Protein AF-A0AB73PUP0-F1 (afdb_monomer_lite)

Structure (mmCIF, N/CA/C/O backbone):
data_AF-A0AB73PUP0-F1
#
_entry.id   AF-A0AB73PUP0-F1
#
loop_
_atom_site.group_PDB
_atom_site.id
_atom_site.type_symbol
_atom_site.label_atom_id
_atom_site.label_alt_id
_atom_site.label_comp_id
_atom_site.label_asym_id
_atom_site.label_entity_id
_atom_site.label_seq_id
_atom_site.pdbx_PDB_ins_code
_atom_site.Cartn_x
_atom_site.Cartn_y
_atom_site.Cartn_z
_atom_site.occupancy
_atom_site.B_iso_or_equiv
_atom_site.auth_seq_id
_atom_site.auth_comp_id
_atom_site.auth_asym_id
_atom_site.auth_atom_id
_atom_site.pdbx_PDB_model_num
ATOM 1 N N . MET A 1 1 ? -37.929 15.050 7.423 1.00 38.06 1 MET A N 1
ATOM 2 C CA . MET A 1 1 ? -36.782 14.139 7.225 1.00 38.06 1 MET A CA 1
ATOM 3 C C . MET A 1 1 ? -35.508 14.899 7.558 1.00 38.06 1 MET A C 1
ATOM 5 O O . MET A 1 1 ? -35.166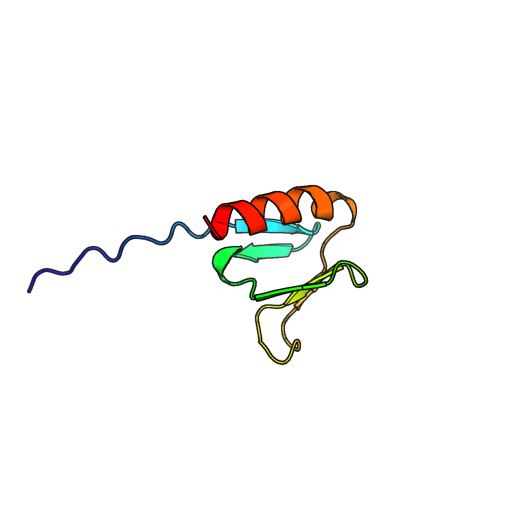 15.821 6.833 1.00 38.06 1 MET A O 1
ATOM 9 N N . LYS A 1 2 ? -34.856 14.599 8.689 1.00 37.84 2 LYS A N 1
ATOM 10 C CA . LYS A 1 2 ? -33.526 15.150 8.981 1.00 37.84 2 LYS A CA 1
ATOM 11 C C . LYS A 1 2 ? -32.531 14.382 8.115 1.00 37.84 2 LYS A C 1
ATOM 13 O O . LYS A 1 2 ? -32.253 13.224 8.408 1.00 37.84 2 LYS A O 1
ATOM 18 N N . LEU A 1 3 ? -32.044 15.011 7.048 1.00 44.72 3 LEU A N 1
ATOM 19 C CA . LEU A 1 3 ? -30.794 14.609 6.410 1.00 44.72 3 LEU A CA 1
ATOM 20 C C . LEU A 1 3 ? -29.723 14.767 7.494 1.00 44.72 3 LEU A C 1
ATOM 22 O O . LEU A 1 3 ? -29.270 15.878 7.758 1.00 44.72 3 LEU A O 1
ATOM 26 N N . LYS A 1 4 ? -29.426 13.677 8.218 1.00 50.84 4 LYS A N 1
ATOM 27 C CA . LYS A 1 4 ? -28.212 13.583 9.029 1.00 50.84 4 LYS A CA 1
ATOM 28 C C . LYS A 1 4 ? -27.100 13.958 8.064 1.00 50.84 4 LYS A C 1
ATOM 30 O O . LYS A 1 4 ? -26.916 13.249 7.080 1.00 50.84 4 LYS A O 1
ATOM 35 N N . GLN A 1 5 ? -26.461 15.100 8.301 1.00 47.97 5 GLN A N 1
ATOM 36 C CA . GLN A 1 5 ? -25.174 15.417 7.708 1.00 47.97 5 GLN A CA 1
ATOM 37 C C . GLN A 1 5 ? -24.321 14.185 7.982 1.00 47.97 5 GLN A C 1
ATOM 39 O O . GLN A 1 5 ? -23.998 13.902 9.134 1.00 47.97 5 GLN A O 1
ATOM 44 N N . SER A 1 6 ? -24.151 13.357 6.955 1.00 49.91 6 SER A N 1
ATOM 45 C CA . SER A 1 6 ? -23.248 12.224 6.973 1.00 49.91 6 SER A CA 1
ATOM 46 C C . SER A 1 6 ? -21.918 12.820 7.372 1.00 49.91 6 SER A C 1
ATOM 48 O O . SER A 1 6 ? -21.418 13.672 6.639 1.00 49.91 6 SER A O 1
ATOM 50 N N . GLU A 1 7 ? -21.460 12.478 8.575 1.00 51.88 7 GLU A N 1
ATOM 51 C CA . GLU A 1 7 ? -20.145 12.834 9.086 1.00 51.88 7 GLU A CA 1
ATOM 52 C C . GLU A 1 7 ? -19.175 12.639 7.927 1.00 51.88 7 GLU A C 1
ATOM 54 O O . GLU A 1 7 ? -19.012 11.526 7.427 1.00 51.88 7 GLU A O 1
ATOM 59 N N .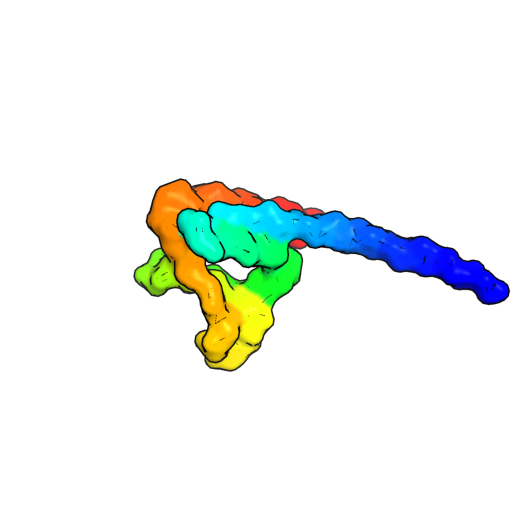 GLU A 1 8 ? -18.681 13.750 7.382 1.00 53.47 8 GLU A N 1
ATOM 60 C CA . GLU A 1 8 ? -17.745 13.727 6.275 1.00 53.47 8 GLU A CA 1
ATOM 61 C C . GLU A 1 8 ? -16.515 13.009 6.817 1.00 53.47 8 GLU A C 1
ATOM 63 O O . GLU A 1 8 ? -15.726 13.602 7.553 1.00 53.47 8 GLU A O 1
ATOM 68 N N . GLU A 1 9 ? -16.376 11.715 6.516 1.00 56.81 9 GLU A N 1
ATOM 69 C CA . GLU A 1 9 ? -15.110 11.014 6.661 1.00 56.81 9 GLU A CA 1
ATOM 70 C C . GLU A 1 9 ? -14.109 11.828 5.845 1.00 56.81 9 GLU A C 1
ATOM 72 O O . GLU A 1 9 ? -14.075 11.753 4.614 1.00 56.81 9 GLU A O 1
ATOM 77 N N . GLN A 1 10 ? -13.358 12.700 6.520 1.00 60.94 10 GLN A N 1
ATOM 78 C CA . GLN A 1 10 ? -12.351 13.526 5.882 1.00 60.94 10 GLN A CA 1
ATOM 79 C C . GLN A 1 10 ? -11.315 12.574 5.309 1.00 60.94 10 GLN A C 1
ATOM 81 O O . GLN A 1 10 ? -10.447 12.062 6.012 1.00 60.94 10 GLN A O 1
ATOM 86 N N . SER A 1 11 ? -11.462 12.283 4.021 1.00 66.31 11 SER A N 1
ATOM 87 C CA . SER A 1 11 ? -10.652 11.286 3.354 1.00 66.31 11 SER A CA 1
ATOM 88 C C . SER A 1 11 ? -9.220 11.801 3.291 1.00 66.31 11 SER A C 1
ATOM 90 O O . SER A 1 11 ? -8.910 12.754 2.567 1.00 66.31 11 SER A O 1
ATOM 92 N N . ILE A 1 12 ? -8.335 11.199 4.084 1.00 84.44 12 ILE A N 1
ATOM 93 C CA . ILE A 1 12 ? -6.939 11.612 4.131 1.00 84.44 12 ILE A CA 1
ATOM 94 C C . ILE A 1 12 ? -6.257 11.061 2.881 1.00 84.44 12 ILE A C 1
ATOM 96 O O . ILE A 1 12 ? -6.009 9.860 2.753 1.00 84.44 12 ILE A O 1
ATOM 100 N N . PHE A 1 13 ? -5.926 11.948 1.942 1.00 91.00 13 PHE A N 1
ATOM 101 C CA . PHE A 1 13 ? -5.099 11.594 0.794 1.00 91.00 13 PHE A CA 1
ATOM 102 C C . PHE A 1 13 ? -3.618 11.619 1.170 1.00 91.00 13 PHE A C 1
ATOM 104 O O . PHE A 1 13 ? -3.068 12.638 1.589 1.00 91.00 13 PHE A O 1
ATOM 111 N N . PHE A 1 14 ? -2.931 10.501 0.949 1.00 93.56 14 PHE A N 1
ATOM 112 C CA . PHE A 1 14 ? -1.496 10.375 1.163 1.00 93.56 14 PHE A CA 1
ATOM 113 C C . PHE A 1 14 ? -0.763 10.113 -0.153 1.00 93.56 14 PHE A C 1
ATOM 115 O O . PHE A 1 14 ? -1.007 9.126 -0.846 1.00 93.56 14 PHE A O 1
ATOM 122 N N . ARG A 1 15 ? 0.211 10.966 -0.488 1.00 96.31 15 ARG A N 1
ATOM 123 C CA . ARG A 1 15 ? 1.091 10.754 -1.648 1.00 96.31 15 ARG A CA 1
ATOM 124 C C . ARG A 1 15 ? 2.132 9.670 -1.349 1.00 96.31 15 ARG A C 1
ATOM 126 O O . ARG A 1 15 ? 3.218 9.966 -0.834 1.00 96.31 15 ARG A O 1
ATOM 133 N N . CYS A 1 16 ? 1.802 8.420 -1.675 1.00 95.56 16 CYS A N 1
ATOM 134 C CA . CYS A 1 16 ? 2.630 7.243 -1.397 1.00 95.56 16 CYS A CA 1
ATOM 135 C C . CYS A 1 16 ? 3.788 7.049 -2.391 1.00 95.56 16 CYS A C 1
ATOM 137 O O . CYS A 1 16 ? 4.804 6.445 -2.043 1.00 95.56 16 CYS A O 1
ATOM 139 N N . HIS A 1 17 ? 3.683 7.596 -3.605 1.00 96.44 17 HIS A N 1
ATOM 140 C CA . HIS A 1 17 ? 4.695 7.494 -4.658 1.00 96.44 17 HIS A CA 1
ATOM 141 C C . HIS A 1 17 ? 4.768 8.794 -5.477 1.00 96.44 17 HIS A C 1
ATOM 143 O O . HIS A 1 17 ? 3.915 9.670 -5.353 1.00 96.44 17 HIS A O 1
ATOM 149 N N . LYS A 1 18 ? 5.794 8.967 -6.326 1.00 94.19 18 LYS A N 1
ATOM 150 C CA . LYS A 1 18 ? 5.917 10.192 -7.143 1.00 94.19 18 LYS A CA 1
ATOM 151 C C . LYS A 1 18 ? 4.709 10.404 -8.066 1.00 94.19 18 LYS A C 1
ATOM 153 O O . LYS A 1 18 ? 4.303 11.548 -8.242 1.00 94.19 18 LYS A O 1
ATOM 158 N N . SER A 1 19 ? 4.124 9.318 -8.566 1.00 95.62 19 SER A N 1
ATOM 159 C CA . SER A 1 19 ? 3.005 9.338 -9.517 1.00 95.62 19 SER A CA 1
ATOM 160 C C . SER A 1 19 ? 1.653 8.979 -8.898 1.00 95.62 19 SER A C 1
ATOM 162 O O . SER A 1 19 ? 0.671 8.952 -9.624 1.00 95.62 19 SER A O 1
ATOM 164 N N . TYR A 1 20 ? 1.593 8.677 -7.594 1.00 95.38 20 TYR A N 1
ATOM 165 C CA . TYR A 1 20 ? 0.385 8.122 -6.981 1.00 95.38 20 TYR A CA 1
ATOM 166 C C . TYR A 1 20 ? 0.081 8.739 -5.615 1.00 95.38 20 TYR A C 1
ATOM 168 O O . TYR A 1 20 ? 0.983 8.957 -4.794 1.00 95.38 20 TYR A O 1
ATOM 176 N N . SER A 1 21 ? -1.211 8.952 -5.380 1.00 95.00 21 SER A N 1
ATOM 177 C CA . SER A 1 21 ? -1.809 9.310 -4.097 1.00 95.00 21 SER A CA 1
ATOM 178 C C . SER A 1 21 ? -2.921 8.318 -3.786 1.00 95.00 21 SER A C 1
ATOM 180 O O . SER A 1 21 ? -3.613 7.871 -4.695 1.00 95.00 21 SER A O 1
ATOM 182 N N . ILE A 1 22 ? -3.070 7.968 -2.513 1.00 94.69 22 ILE A N 1
ATOM 183 C CA . ILE A 1 22 ? -4.021 6.957 -2.043 1.00 94.69 22 ILE A CA 1
ATOM 184 C C . ILE A 1 22 ? -4.929 7.571 -0.983 1.00 94.69 22 ILE A C 1
ATOM 186 O O . ILE A 1 22 ? -4.469 8.413 -0.209 1.00 94.69 22 ILE A O 1
ATOM 190 N N . GLN A 1 23 ? -6.186 7.140 -0.932 1.00 93.31 23 GLN A N 1
ATOM 191 C CA . GLN A 1 23 ? -7.046 7.379 0.227 1.00 93.31 23 GLN A CA 1
ATOM 192 C C . GLN A 1 23 ? -6.645 6.394 1.316 1.00 93.31 23 GLN A C 1
ATOM 194 O O . GLN A 1 23 ? -6.666 5.184 1.089 1.00 93.31 23 GLN A O 1
ATOM 199 N N . VAL A 1 24 ? -6.230 6.912 2.468 1.00 91.44 24 VAL A N 1
ATOM 200 C CA . VAL A 1 24 ? -5.709 6.098 3.575 1.00 91.44 24 VAL A CA 1
ATOM 201 C C . VAL A 1 24 ? -6.791 5.160 4.107 1.00 91.44 24 VAL A C 1
ATOM 203 O O . VAL A 1 24 ? -6.509 3.979 4.284 1.00 91.44 24 VAL A O 1
ATOM 206 N N . ASN A 1 25 ? -8.019 5.658 4.248 1.00 90.56 25 ASN A N 1
ATOM 207 C CA . ASN A 1 25 ? -9.163 4.937 4.811 1.00 90.56 25 ASN A CA 1
ATOM 208 C C . ASN A 1 25 ? -9.530 3.685 3.988 1.00 90.56 25 ASN A C 1
ATOM 210 O O . ASN A 1 25 ? -10.050 2.708 4.516 1.00 90.56 25 ASN A O 1
ATOM 214 N N . ASN A 1 26 ? -9.204 3.678 2.690 1.00 9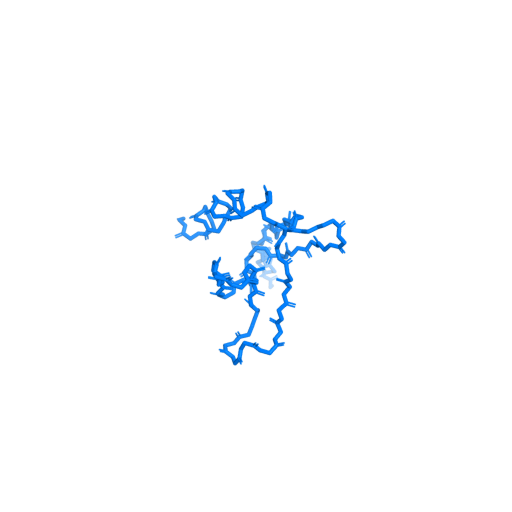1.88 26 ASN A N 1
ATOM 215 C CA . ASN A 1 26 ? -9.477 2.546 1.800 1.00 91.88 26 ASN A CA 1
ATOM 216 C C . ASN A 1 26 ? -8.363 1.486 1.823 1.00 91.88 26 ASN A C 1
ATOM 218 O O . ASN A 1 26 ? -8.493 0.438 1.189 1.00 91.88 26 ASN A O 1
ATOM 222 N N . VAL A 1 27 ? -7.233 1.749 2.490 1.00 93.38 27 VAL A N 1
ATOM 223 C CA . VAL A 1 27 ? -6.116 0.802 2.546 1.00 93.38 27 VAL A CA 1
ATOM 224 C C . VAL A 1 27 ? -6.477 -0.350 3.474 1.00 93.38 27 VAL A C 1
ATOM 226 O O . VAL A 1 27 ? -6.531 -0.200 4.693 1.00 93.38 27 VAL A O 1
ATOM 229 N N . LYS A 1 28 ? -6.620 -1.544 2.901 1.00 94.12 28 LYS A N 1
ATOM 230 C CA . LYS A 1 28 ? -6.876 -2.764 3.670 1.00 94.12 28 LYS A CA 1
ATOM 231 C C . LYS A 1 28 ? -5.601 -3.353 4.254 1.00 94.12 28 LYS A C 1
ATOM 233 O O . LYS A 1 28 ? -5.547 -3.726 5.426 1.00 94.12 28 LYS A O 1
ATOM 238 N N . TYR A 1 29 ? -4.553 -3.422 3.436 1.00 94.44 29 TYR A N 1
ATOM 239 C CA . TYR A 1 29 ? -3.302 -4.074 3.805 1.00 94.44 29 TYR A CA 1
ATOM 240 C C . TYR A 1 29 ? -2.091 -3.366 3.198 1.00 94.44 29 TYR A C 1
ATOM 242 O O . TYR A 1 29 ? -2.127 -2.885 2.068 1.00 94.44 29 TYR A O 1
ATOM 250 N N . TYR A 1 30 ? -0.991 -3.331 3.946 1.00 95.12 30 TYR A N 1
ATOM 251 C CA . TYR A 1 30 ? 0.304 -2.863 3.464 1.00 95.12 30 TYR A CA 1
ATOM 252 C C . TYR A 1 30 ? 1.331 -3.989 3.582 1.00 95.12 30 TYR A C 1
ATOM 254 O O . TYR A 1 30 ? 1.576 -4.490 4.680 1.00 95.12 30 TYR A O 1
ATOM 262 N N . ASP A 1 31 ? 1.959 -4.337 2.460 1.00 95.06 31 ASP A N 1
ATOM 263 C CA . ASP A 1 31 ? 3.055 -5.298 2.391 1.00 95.06 31 ASP A CA 1
ATOM 264 C C . ASP A 1 31 ? 4.408 -4.560 2.422 1.00 95.06 31 ASP A C 1
ATOM 266 O O . ASP A 1 31 ? 4.765 -3.870 1.454 1.00 95.06 31 ASP A O 1
ATOM 270 N N . PRO A 1 32 ? 5.183 -4.677 3.516 1.00 91.94 32 PRO A N 1
ATOM 271 C CA . PRO A 1 32 ? 6.472 -4.013 3.649 1.00 91.94 32 PRO A CA 1
ATOM 272 C C . PRO A 1 32 ? 7.592 -4.653 2.825 1.00 91.94 32 PRO A C 1
ATOM 274 O O . PRO A 1 32 ? 8.584 -3.972 2.581 1.00 91.94 32 PRO A O 1
ATOM 277 N N . ASN A 1 33 ? 7.450 -5.910 2.397 1.00 94.56 33 ASN A N 1
ATOM 278 C CA . ASN A 1 33 ? 8.459 -6.603 1.596 1.00 94.56 33 ASN A CA 1
ATOM 279 C C . ASN A 1 33 ? 8.357 -6.189 0.126 1.00 94.56 33 ASN A C 1
ATOM 281 O O . ASN A 1 33 ? 9.368 -5.996 -0.542 1.00 94.56 33 ASN A O 1
ATOM 285 N N . LEU A 1 34 ? 7.127 -6.010 -0.363 1.00 96.12 34 LEU A N 1
ATOM 286 C CA . LEU A 1 34 ? 6.857 -5.606 -1.746 1.00 96.12 34 LEU A CA 1
ATOM 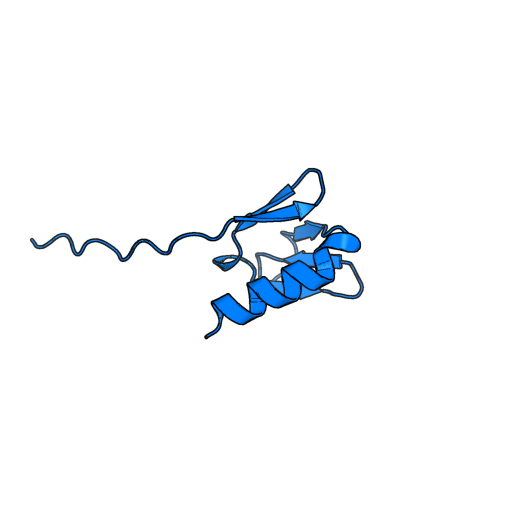287 C C . LEU A 1 34 ? 6.671 -4.095 -1.921 1.00 96.12 34 LEU A C 1
ATOM 289 O O . LEU A 1 34 ? 6.550 -3.620 -3.049 1.00 96.12 34 LEU A O 1
ATOM 293 N N . PHE A 1 35 ? 6.622 -3.341 -0.820 1.00 96.38 35 PHE A N 1
ATOM 294 C CA . PHE A 1 35 ? 6.297 -1.916 -0.802 1.00 96.38 35 PHE A CA 1
ATOM 295 C C . PHE A 1 35 ? 4.986 -1.602 -1.539 1.00 96.38 35 PHE A C 1
ATOM 297 O O . PHE A 1 35 ? 4.925 -0.678 -2.350 1.00 96.38 35 PHE A O 1
ATOM 304 N N . LYS A 1 36 ? 3.925 -2.362 -1.253 1.00 97.62 36 LYS A N 1
ATOM 305 C CA . LYS A 1 36 ? 2.605 -2.207 -1.886 1.00 97.62 36 LYS A CA 1
ATOM 306 C C . LYS A 1 36 ? 1.510 -2.017 -0.850 1.00 97.62 36 LYS A C 1
ATOM 308 O O . LYS A 1 36 ? 1.500 -2.695 0.173 1.00 97.62 36 LYS A O 1
ATOM 313 N N . VAL A 1 37 ? 0.587 -1.106 -1.134 1.00 96.88 37 VAL A N 1
ATOM 314 C CA . VAL A 1 37 ? -0.705 -1.019 -0.440 1.00 96.88 37 VAL A CA 1
ATOM 315 C C . VAL A 1 37 ? -1.772 -1.682 -1.294 1.00 96.88 37 VAL A C 1
ATOM 317 O O . VAL A 1 37 ? -1.763 -1.501 -2.510 1.00 96.88 37 VAL A O 1
ATOM 320 N N . TYR A 1 38 ? -2.663 -2.431 -0.657 1.00 97.38 38 TYR A N 1
ATOM 321 C CA . TYR A 1 38 ? -3.766 -3.150 -1.283 1.00 97.38 38 TYR A CA 1
ATOM 322 C C . TYR A 1 38 ? -5.097 -2.582 -0.79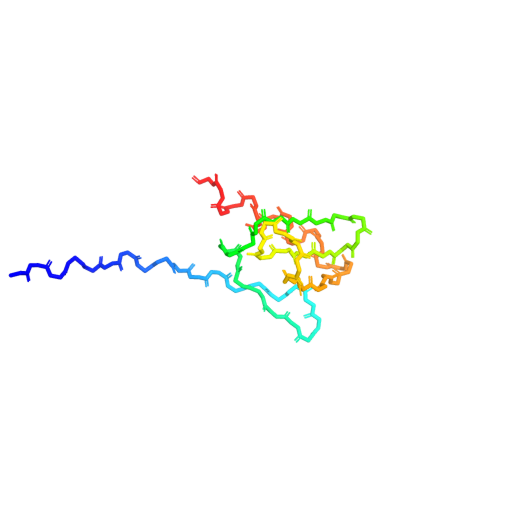8 1.00 97.38 38 TYR A C 1
ATOM 324 O O . TYR A 1 38 ? -5.233 -2.215 0.376 1.00 97.38 38 TYR A O 1
ATOM 332 N N . PHE A 1 39 ? -6.057 -2.514 -1.715 1.00 95.25 39 PHE A N 1
ATOM 333 C CA . PHE A 1 39 ? -7.382 -1.927 -1.492 1.00 95.25 39 PHE A CA 1
ATOM 334 C C . PHE A 1 39 ? -8.503 -2.977 -1.500 1.00 95.25 39 PHE A C 1
ATOM 336 O O . PHE A 1 39 ? -9.641 -2.681 -1.149 1.00 95.25 39 PHE A O 1
ATOM 343 N N . ASP A 1 40 ? -8.179 -4.215 -1.860 1.00 94.88 40 ASP A N 1
ATOM 344 C CA . ASP A 1 40 ? -9.067 -5.370 -1.908 1.00 94.88 40 ASP A CA 1
ATOM 345 C C . ASP A 1 40 ? -8.509 -6.540 -1.079 1.00 94.88 40 ASP A C 1
ATOM 347 O O . ASP A 1 40 ? -7.315 -6.594 -0.770 1.00 94.88 40 ASP A O 1
ATOM 351 N N . ASP A 1 41 ? -9.385 -7.469 -0.683 1.00 92.94 41 ASP A N 1
ATOM 352 C CA . ASP A 1 41 ? -8.994 -8.622 0.148 1.00 92.94 41 ASP A CA 1
ATOM 353 C C . ASP A 1 41 ? -8.189 -9.651 -0.663 1.00 92.94 41 ASP A C 1
ATOM 355 O O . ASP A 1 41 ? -7.249 -10.257 -0.145 1.00 92.94 41 ASP A O 1
ATOM 359 N N . ASP A 1 42 ? -8.494 -9.763 -1.961 1.00 95.06 42 ASP A N 1
ATOM 360 C CA . ASP A 1 42 ? -7.841 -10.664 -2.919 1.00 95.06 42 ASP A CA 1
ATOM 361 C C . ASP A 1 42 ? -6.483 -10.147 -3.427 1.00 95.06 42 ASP A C 1
ATOM 363 O O . ASP A 1 42 ? -5.801 -10.825 -4.205 1.00 95.06 42 ASP A O 1
ATOM 367 N N . LYS A 1 43 ? -6.061 -8.957 -2.971 1.00 92.50 43 LYS A N 1
ATOM 368 C CA . LYS A 1 43 ? -4.771 -8.318 -3.281 1.00 92.50 43 LYS A CA 1
ATOM 369 C C . LYS A 1 43 ? -4.516 -8.084 -4.782 1.00 92.50 43 LYS A C 1
ATOM 371 O O . LYS A 1 43 ? -3.358 -8.039 -5.208 1.00 92.50 43 LYS A O 1
ATOM 376 N N . GLN A 1 44 ? -5.558 -7.905 -5.588 1.00 94.69 44 GLN A N 1
ATOM 377 C CA . GLN A 1 44 ? -5.459 -7.604 -7.020 1.00 94.69 44 GLN A CA 1
ATOM 378 C C . GLN A 1 44 ? -5.302 -6.104 -7.285 1.00 94.69 44 GLN A C 1
ATOM 380 O O . GLN A 1 44 ? -4.606 -5.700 -8.218 1.00 94.69 44 GLN A O 1
ATOM 385 N N . ILE A 1 45 ? -5.909 -5.261 -6.448 1.00 95.69 45 ILE A N 1
ATOM 386 C CA . ILE A 1 45 ? -5.905 -3.808 -6.600 1.00 95.69 45 ILE A CA 1
ATOM 387 C C . ILE A 1 45 ? -4.874 -3.224 -5.643 1.00 95.69 45 ILE A C 1
ATOM 389 O O . ILE A 1 45 ? -5.080 -3.145 -4.430 1.00 95.69 45 ILE A O 1
ATOM 393 N N . PHE A 1 46 ? -3.747 -2.777 -6.198 1.00 96.75 46 PHE A N 1
ATOM 394 C CA . PHE A 1 46 ? -2.641 -2.259 -5.404 1.00 96.75 46 PHE A CA 1
ATOM 395 C C . PHE A 1 46 ? -2.023 -0.983 -5.965 1.00 96.75 46 PHE A C 1
ATOM 397 O O . PHE A 1 46 ? -2.090 -0.688 -7.157 1.00 96.75 46 PHE A O 1
ATOM 404 N N . CYS A 1 47 ? -1.332 -0.256 -5.088 1.00 97.06 47 CYS A N 1
ATOM 405 C CA . CYS A 1 47 ? -0.473 0.859 -5.460 1.00 97.06 47 CYS A CA 1
ATOM 406 C C . CYS A 1 47 ? 0.942 0.659 -4.891 1.00 97.06 47 CYS A C 1
ATOM 408 O O . CYS A 1 47 ? 1.089 0.323 -3.709 1.00 97.06 47 CYS A O 1
ATOM 410 N N . PRO A 1 48 ? 2.008 0.889 -5.683 1.00 97.38 48 PRO A N 1
ATOM 411 C CA . PRO A 1 48 ? 3.366 0.882 -5.160 1.00 97.38 48 PRO A CA 1
ATOM 412 C C . PRO A 1 48 ? 3.607 2.075 -4.227 1.00 97.38 48 PRO A C 1
ATOM 414 O O . PRO A 1 48 ? 3.044 3.164 -4.384 1.00 97.38 48 PRO A O 1
ATOM 417 N N . VAL A 1 49 ? 4.501 1.880 -3.267 1.00 97.69 49 VAL A N 1
ATOM 418 C CA . VAL A 1 49 ? 4.927 2.873 -2.284 1.00 97.69 49 VAL A CA 1
ATOM 419 C C . VAL A 1 49 ? 6.409 3.135 -2.495 1.00 97.69 49 VAL A C 1
ATOM 421 O O . VAL A 1 49 ? 7.224 2.218 -2.525 1.00 97.69 49 VAL A O 1
ATOM 424 N N . ALA A 1 50 ? 6.795 4.404 -2.622 1.00 97.56 50 ALA A N 1
ATOM 425 C CA . ALA A 1 50 ? 8.211 4.744 -2.677 1.00 97.56 50 ALA A CA 1
ATOM 426 C C . ALA A 1 50 ? 8.879 4.398 -1.336 1.00 97.56 50 ALA A C 1
ATOM 428 O O . ALA A 1 50 ? 8.350 4.757 -0.285 1.00 97.56 50 ALA A O 1
ATOM 429 N N . VAL A 1 51 ? 10.082 3.818 -1.356 1.00 95.69 51 VAL A N 1
ATOM 430 C CA . VAL A 1 51 ? 10.836 3.452 -0.135 1.00 95.69 51 VAL A CA 1
ATOM 431 C C . VAL A 1 51 ? 10.911 4.621 0.860 1.00 95.69 51 VAL A C 1
ATOM 433 O O . VAL A 1 51 ? 10.586 4.478 2.038 1.00 95.69 51 VAL A O 1
ATOM 436 N N . ARG A 1 52 ? 11.205 5.834 0.368 1.00 95.94 52 ARG A N 1
ATOM 437 C CA . ARG A 1 52 ? 11.252 7.072 1.175 1.00 95.94 52 ARG A CA 1
ATOM 438 C C . ARG A 1 52 ? 9.934 7.440 1.876 1.00 95.94 52 ARG A C 1
ATOM 440 O O . ARG A 1 52 ? 9.938 8.220 2.824 1.00 95.94 52 ARG A O 1
ATOM 447 N N . LYS A 1 53 ? 8.798 6.922 1.404 1.00 96.19 53 LYS A N 1
ATOM 448 C CA . LYS A 1 53 ? 7.456 7.189 1.939 1.00 96.19 53 LYS A CA 1
ATOM 449 C C . LYS A 1 53 ? 6.993 6.154 2.958 1.00 96.19 53 LYS A C 1
ATOM 451 O O . LYS A 1 53 ? 6.075 6.454 3.712 1.00 96.19 53 LYS A O 1
ATOM 456 N N . VAL A 1 54 ? 7.658 5.004 3.068 1.00 94.62 54 VAL A N 1
ATOM 457 C CA . VAL A 1 54 ? 7.265 3.895 3.957 1.00 94.62 54 VAL A CA 1
ATOM 458 C C . VAL A 1 54 ? 7.125 4.330 5.416 1.00 94.62 54 VAL A C 1
ATOM 460 O O . VAL A 1 54 ? 6.125 4.028 6.064 1.00 94.62 54 VAL A O 1
ATOM 463 N N . ARG A 1 55 ? 8.100 5.084 5.944 1.00 94.56 55 ARG A N 1
ATOM 464 C CA . ARG A 1 55 ? 8.052 5.564 7.337 1.00 94.56 55 ARG A CA 1
ATOM 465 C C . ARG A 1 55 ? 6.868 6.500 7.583 1.00 94.56 55 ARG A C 1
ATOM 467 O O . ARG A 1 55 ? 6.281 6.452 8.658 1.00 94.56 55 ARG A O 1
ATOM 474 N N . GLN A 1 56 ? 6.532 7.346 6.608 1.00 94.50 56 GLN A N 1
ATOM 475 C CA . GLN A 1 56 ? 5.381 8.248 6.699 1.00 94.50 56 GLN A CA 1
ATOM 476 C C . GLN A 1 56 ? 4.078 7.450 6.603 1.00 94.50 56 GLN A C 1
ATOM 478 O O . GLN A 1 56 ? 3.238 7.590 7.480 1.00 94.50 56 GLN A O 1
ATOM 483 N N . LEU A 1 57 ? 3.964 6.540 5.630 1.00 94.12 57 LEU A N 1
ATOM 484 C CA . LEU A 1 57 ? 2.794 5.681 5.442 1.00 94.12 57 LEU A CA 1
ATOM 485 C C . LEU A 1 57 ? 2.421 4.928 6.727 1.00 94.12 57 LEU A C 1
ATOM 487 O O . LEU A 1 57 ? 1.271 4.965 7.145 1.00 94.12 57 LEU A O 1
ATOM 491 N N . LYS A 1 58 ? 3.401 4.311 7.402 1.00 92.19 58 LYS A N 1
ATOM 492 C CA . LYS A 1 58 ? 3.170 3.598 8.671 1.00 92.19 58 LYS A CA 1
ATOM 493 C C . LYS A 1 58 ? 2.609 4.491 9.781 1.00 92.19 58 LYS A C 1
ATOM 495 O O . LYS A 1 58 ? 1.910 3.981 10.646 1.00 92.19 58 LYS A O 1
ATOM 500 N N . LYS A 1 59 ? 2.933 5.789 9.793 1.00 91.81 59 LYS A N 1
ATOM 501 C CA . LYS A 1 59 ? 2.349 6.736 10.753 1.00 91.81 59 LYS A CA 1
ATOM 502 C C . LYS A 1 59 ? 0.896 7.017 10.397 1.00 91.81 59 LYS A C 1
ATOM 504 O O . LYS A 1 59 ? 0.040 6.887 11.259 1.00 91.81 59 LYS A O 1
ATOM 509 N N . VAL A 1 60 ? 0.627 7.333 9.131 1.00 90.69 60 VAL A N 1
ATOM 510 C CA . VAL A 1 60 ? -0.726 7.684 8.681 1.00 90.69 60 VAL A CA 1
ATOM 511 C C . VAL A 1 60 ? -1.693 6.505 8.865 1.00 90.69 60 VAL A C 1
ATOM 513 O O . VAL A 1 60 ? -2.754 6.686 9.440 1.00 90.69 60 VAL A O 1
ATOM 516 N N . LEU A 1 61 ? -1.275 5.277 8.531 1.00 89.19 61 LEU A N 1
ATOM 517 C CA . LEU A 1 61 ? -2.092 4.066 8.724 1.00 89.19 61 LEU A CA 1
ATOM 518 C C . LEU A 1 61 ? -2.345 3.688 10.196 1.00 89.19 61 LEU A C 1
ATOM 520 O O . LEU A 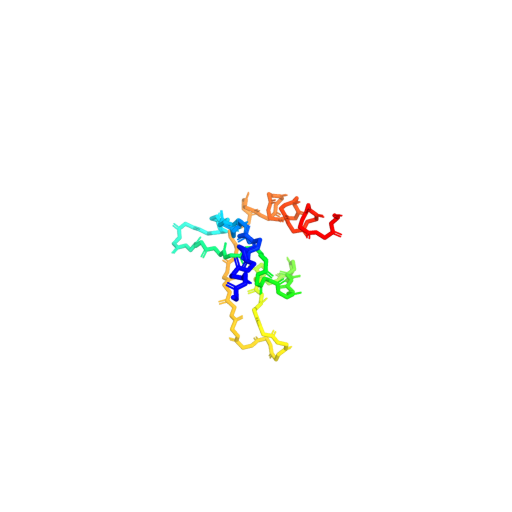1 61 ? -3.230 2.883 10.468 1.00 89.19 61 LEU A O 1
ATOM 524 N N . ARG A 1 62 ? -1.545 4.193 11.146 1.00 83.50 62 ARG A N 1
ATOM 525 C CA . ARG A 1 62 ? -1.769 3.968 12.586 1.00 83.50 62 ARG A CA 1
ATOM 526 C C . ARG A 1 62 ? -2.743 4.978 13.179 1.00 83.50 62 ARG A C 1
ATOM 528 O O . ARG A 1 62 ? -3.483 4.613 14.078 1.00 83.50 62 ARG A O 1
ATOM 535 N N . HIS A 1 63 ? -2.718 6.216 12.689 1.00 66.62 63 HIS A N 1
ATOM 536 C CA . HIS A 1 63 ? -3.598 7.282 13.166 1.00 66.62 63 HIS A CA 1
ATOM 537 C C . HIS A 1 63 ? -5.057 7.093 12.738 1.00 66.62 63 HIS A C 1
ATOM 539 O O . HIS A 1 63 ? -5.931 7.554 13.450 1.00 66.62 63 HIS A O 1
ATOM 545 N N . ASP A 1 64 ? -5.311 6.399 11.628 1.00 56.03 64 ASP A N 1
ATOM 546 C CA . ASP A 1 64 ? -6.668 6.131 11.125 1.00 56.03 64 ASP A CA 1
ATOM 547 C C . ASP A 1 64 ? -7.415 5.029 11.911 1.00 56.03 64 ASP A C 1
ATOM 549 O O . ASP A 1 64 ? -8.621 4.875 11.783 1.00 56.03 64 ASP A O 1
ATOM 553 N N . LYS A 1 65 ? -6.702 4.236 12.728 1.00 51.88 65 LYS A N 1
ATOM 554 C CA . LYS A 1 65 ? -7.273 3.107 13.495 1.00 51.88 65 LYS A CA 1
ATOM 555 C C . LYS A 1 65 ? -7.441 3.387 14.998 1.00 51.88 65 LYS A C 1
ATOM 557 O O . LYS A 1 65 ? -7.635 2.437 15.759 1.00 51.88 65 LYS A O 1
ATOM 562 N N . SER A 1 66 ? -7.313 4.642 15.430 1.00 43.12 66 SER A N 1
ATOM 563 C CA . SER A 1 66 ? -7.559 5.106 16.808 1.00 43.12 66 SER A CA 1
ATOM 564 C C . SER A 1 66 ? -8.698 6.104 16.822 1.00 43.12 66 SER A C 1
ATOM 566 O O . SER A 1 66 ? -9.494 6.017 17.778 1.00 43.12 66 SER A O 1
#

pLDDT: mean 84.53, std 18.41, range [37.84, 97.69]

Radius of gyration: 13.76 Å; chains: 1; bounding box: 48×26×26 Å

Sequence (66 aa):
MKLKQSEEEQSIFFRCHKSYSIQVNNVKYYDPNLFKVYFDDDKQIFCPVAVRKVRQLKKVLRHDKS

Secondary structure (DSSP, 8-state):
------------EEEEETTEEEEGGG--EEETTTTEEESSTTS-SEEE--GGGHHHHHHHHHHTT-

Foldseek 3Di:
DPPPPPPPPVFDWDPQDPPDIDRLLQFPDADPVQQWTARDPVRPRIDHGDPVCVVVSVVSNVVSVD

Organism: Limosilactobacillus reuteri (NCBI:txid1598)

InterPro domains:
  IPR007492 LytTR DNA-binding domain [PF04397] (1-61)
  IPR007492 LytTR DNA-binding domain [PS50930] (1-63)